Protein AF-A0A9P7T3U7-F1 (afdb_monomer_lite)

Foldseek 3Di:
DPAKWKKFKDDPDPDPPDLADADPVQKQAQLVVDPVRRDDRAAGKIFILEPVVLCCLPPVDDDQRIKMWTFGPPDDADCQWDWDDDDWRIIGTHGNHMDGPVVRVVRVVVSSVVGTDMDGSVRVCVVDVHRPDYD

Radius of gyration: 14.92 Å; chains: 1; bounding box: 40×28×41 Å

Structure (mmCIF, N/CA/C/O backbone):
data_AF-A0A9P7T3U7-F1
#
_entry.id   AF-A0A9P7T3U7-F1
#
loop_
_atom_site.group_PDB
_atom_site.id
_atom_site.type_symbol
_atom_site.label_atom_id
_atom_site.label_alt_id
_atom_site.label_comp_id
_atom_site.label_asym_id
_atom_site.label_entity_id
_atom_site.label_seq_id
_atom_site.pdbx_PDB_ins_code
_atom_site.Cartn_x
_atom_site.Cartn_y
_atom_site.Cartn_z
_atom_site.occupancy
_atom_site.B_iso_or_equiv
_atom_site.auth_seq_id
_atom_site.auth_comp_id
_atom_site.auth_asym_id
_atom_site.auth_atom_id
_atom_site.pdbx_PDB_model_num
ATOM 1 N N . MET A 1 1 ? 0.432 -13.920 -19.053 1.00 33.91 1 MET A N 1
ATOM 2 C CA . MET A 1 1 ? 0.206 -12.471 -18.870 1.00 33.91 1 MET A CA 1
ATOM 3 C C . MET A 1 1 ? 0.733 -12.085 -17.497 1.00 33.91 1 MET A C 1
ATOM 5 O O . MET A 1 1 ? 0.525 -12.888 -16.587 1.00 33.91 1 MET A O 1
ATOM 9 N N . PRO A 1 2 ? 1.440 -10.953 -17.329 1.00 44.00 2 PRO A N 1
ATOM 10 C CA . PRO A 1 2 ? 1.802 -10.489 -15.996 1.00 44.00 2 PRO A CA 1
ATOM 11 C C . PRO A 1 2 ? 0.510 -10.167 -15.243 1.00 44.00 2 PRO A C 1
ATOM 13 O O . PRO A 1 2 ? -0.389 -9.532 -15.790 1.00 44.00 2 PRO A O 1
ATOM 16 N N . ARG A 1 3 ? 0.378 -10.717 -14.035 1.00 44.25 3 ARG A N 1
ATOM 17 C CA . ARG A 1 3 ? -0.800 -10.518 -13.189 1.00 44.25 3 ARG A CA 1
ATOM 18 C C . ARG A 1 3 ? -0.768 -9.082 -12.657 1.00 44.25 3 ARG A C 1
ATOM 20 O O . ARG A 1 3 ? 0.325 -8.602 -12.350 1.00 44.25 3 ARG A O 1
ATOM 27 N N . PRO A 1 4 ? -1.911 -8.388 -12.574 1.00 53.91 4 PRO A N 1
ATOM 28 C CA . PRO A 1 4 ? -1.939 -7.073 -11.961 1.00 53.91 4 PRO A CA 1
ATOM 29 C C . PRO A 1 4 ? -1.538 -7.201 -10.489 1.00 53.91 4 PRO A C 1
ATOM 31 O O . PRO A 1 4 ? -1.956 -8.126 -9.799 1.00 53.91 4 PRO A O 1
ATOM 34 N N . ASN A 1 5 ? -0.690 -6.294 -10.020 1.00 64.06 5 ASN A N 1
ATOM 35 C CA . ASN A 1 5 ? -0.260 -6.237 -8.629 1.00 64.06 5 ASN A CA 1
ATOM 36 C C . ASN A 1 5 ? -0.669 -4.887 -8.056 1.00 64.06 5 ASN A C 1
ATOM 38 O O . ASN A 1 5 ? -0.568 -3.875 -8.751 1.00 64.06 5 ASN A O 1
ATOM 42 N N . LEU A 1 6 ? -1.068 -4.866 -6.787 1.00 65.88 6 LEU A N 1
ATOM 43 C CA . LEU A 1 6 ? -1.227 -3.623 -6.039 1.00 65.88 6 LEU A CA 1
ATOM 44 C C . LEU A 1 6 ? 0.133 -3.197 -5.505 1.00 65.88 6 LEU A C 1
ATOM 46 O O . LEU A 1 6 ? 0.890 -3.991 -4.951 1.00 65.88 6 LEU A O 1
ATOM 50 N N . ILE A 1 7 ? 0.452 -1.931 -5.705 1.00 73.12 7 ILE A N 1
ATOM 51 C CA . ILE A 1 7 ? 1.771 -1.372 -5.498 1.00 73.12 7 ILE A CA 1
ATOM 52 C C . ILE A 1 7 ? 1.663 -0.267 -4.467 1.00 73.12 7 ILE A C 1
ATOM 54 O O . ILE A 1 7 ? 1.023 0.756 -4.705 1.00 73.12 7 ILE A O 1
ATOM 58 N N . ALA A 1 8 ? 2.319 -0.475 -3.333 1.00 70.38 8 ALA A N 1
ATOM 59 C CA . ALA A 1 8 ? 2.552 0.573 -2.358 1.00 70.38 8 ALA A CA 1
ATOM 60 C C . ALA A 1 8 ? 3.942 1.166 -2.608 1.00 70.38 8 ALA A C 1
ATOM 62 O O . ALA A 1 8 ? 4.935 0.437 -2.727 1.00 70.38 8 ALA A O 1
ATOM 63 N N . VAL A 1 9 ? 4.020 2.492 -2.697 1.00 59.91 9 VAL A N 1
ATOM 64 C CA . VAL A 1 9 ? 5.297 3.200 -2.817 1.00 59.91 9 VAL A CA 1
ATOM 65 C C . VAL A 1 9 ? 5.466 4.097 -1.616 1.00 59.91 9 VAL A C 1
ATOM 67 O O . VAL A 1 9 ? 4.702 5.039 -1.420 1.00 59.91 9 VAL A O 1
ATOM 70 N N . PHE A 1 10 ? 6.506 3.823 -0.842 1.00 56.84 10 PHE A N 1
ATOM 71 C CA . PHE A 1 10 ? 6.846 4.624 0.320 1.00 56.84 10 PHE A CA 1
ATOM 72 C C . PHE A 1 10 ? 8.049 5.502 -0.009 1.00 56.84 10 PHE A C 1
ATOM 74 O O . PHE A 1 10 ? 9.016 5.063 -0.635 1.00 56.84 10 PHE A O 1
ATOM 81 N N . ARG A 1 11 ? 7.984 6.760 0.423 1.00 49.84 11 ARG A N 1
ATOM 82 C CA . ARG A 1 11 ? 9.133 7.664 0.464 1.00 49.84 11 ARG A CA 1
ATOM 83 C C . ARG A 1 11 ? 9.675 7.712 1.881 1.00 49.84 11 ARG A C 1
ATOM 85 O O . ARG A 1 11 ? 8.899 7.903 2.814 1.00 49.84 11 ARG A O 1
ATOM 92 N N . ASN A 1 12 ? 10.994 7.669 2.039 1.00 41.47 12 ASN A N 1
ATOM 93 C CA . ASN A 1 12 ? 11.625 8.024 3.303 1.00 41.47 12 ASN A CA 1
ATOM 94 C C . ASN A 1 12 ? 11.759 9.555 3.387 1.00 41.47 12 ASN A C 1
ATOM 96 O O . ASN A 1 12 ? 12.844 10.116 3.259 1.00 41.47 12 ASN A O 1
ATOM 100 N N . THR A 1 13 ? 10.638 10.276 3.501 1.00 37.41 13 THR A N 1
ATOM 101 C CA . THR A 1 13 ? 10.664 11.747 3.562 1.00 37.41 13 THR A CA 1
ATOM 102 C C . THR A 1 13 ? 9.986 12.280 4.813 1.00 37.41 13 THR A C 1
ATOM 104 O O . THR A 1 13 ? 8.824 11.985 5.054 1.00 37.41 13 THR A O 1
ATOM 107 N N . TYR A 1 14 ? 10.682 13.173 5.525 1.00 35.53 14 TYR A N 1
ATOM 108 C CA . TYR A 1 14 ? 10.235 13.987 6.670 1.00 35.53 14 TYR A CA 1
ATOM 109 C C . TYR A 1 14 ? 9.029 14.929 6.398 1.00 35.53 14 TYR A C 1
ATOM 111 O O . TYR A 1 14 ? 8.817 15.892 7.132 1.00 35.53 14 TYR A O 1
ATOM 119 N N . ARG A 1 15 ? 8.236 14.719 5.337 1.00 36.03 15 ARG A N 1
ATOM 120 C CA . ARG A 1 15 ? 7.014 15.494 5.068 1.00 36.03 15 ARG A CA 1
ATOM 121 C C . ARG A 1 15 ? 5.811 14.775 5.671 1.00 36.03 15 ARG A C 1
ATOM 123 O O . ARG A 1 15 ? 5.470 13.684 5.237 1.00 36.03 15 ARG A O 1
ATOM 130 N N . GLN A 1 16 ? 5.150 15.427 6.624 1.00 41.09 16 GLN A N 1
ATOM 131 C CA . GLN A 1 16 ? 3.890 14.977 7.217 1.00 41.09 16 GLN A CA 1
ATOM 132 C C . GLN A 1 16 ? 2.718 15.222 6.248 1.00 41.09 16 GLN A C 1
ATOM 134 O O . GLN A 1 16 ? 1.904 16.119 6.439 1.00 41.09 16 GLN A O 1
ATOM 139 N N . THR A 1 17 ? 2.656 14.466 5.154 1.00 49.28 17 THR A N 1
ATOM 140 C CA . THR A 1 17 ? 1.381 14.201 4.473 1.00 49.28 17 THR A CA 1
ATOM 141 C C . THR A 1 17 ? 0.769 12.996 5.168 1.00 49.28 17 THR A C 1
ATOM 143 O O . THR A 1 17 ? 1.372 11.927 5.162 1.00 49.28 17 THR A O 1
ATOM 146 N N . TYR A 1 18 ? -0.358 13.191 5.850 1.00 56.38 18 TYR A N 1
ATOM 147 C CA . TYR A 1 18 ? -0.971 12.134 6.646 1.00 56.38 18 TYR A CA 1
ATOM 148 C C . TYR A 1 18 ? -1.878 11.270 5.773 1.00 56.38 18 TYR A C 1
ATOM 150 O O . TYR A 1 18 ? -2.913 11.736 5.301 1.00 56.38 18 TYR A O 1
ATOM 158 N N . ASP A 1 19 ? -1.511 10.004 5.614 1.00 70.75 19 ASP A N 1
ATOM 159 C CA . ASP A 1 19 ? -2.357 8.988 4.978 1.00 70.75 19 ASP A CA 1
ATOM 160 C C . ASP A 1 19 ? -3.473 8.489 5.925 1.00 70.75 19 ASP A C 1
ATOM 162 O O . ASP A 1 19 ? -4.407 7.802 5.512 1.00 70.75 19 ASP A O 1
ATOM 166 N N . ILE A 1 20 ? -3.402 8.851 7.213 1.00 77.06 20 ILE A N 1
ATOM 167 C CA . ILE A 1 20 ? -4.328 8.450 8.279 1.00 77.06 20 ILE A CA 1
ATOM 168 C C . ILE A 1 20 ? -4.523 9.619 9.254 1.00 77.06 20 ILE A C 1
ATOM 170 O O . ILE A 1 20 ? -3.560 10.278 9.644 1.00 77.06 20 ILE A O 1
ATOM 174 N N . VAL A 1 21 ? -5.761 9.837 9.707 1.00 79.44 21 VAL A N 1
ATOM 175 C CA . VAL A 1 21 ? -6.082 10.781 10.791 1.00 79.44 21 VAL A CA 1
ATOM 176 C C . VAL A 1 21 ? -6.554 9.998 12.012 1.00 79.44 21 VAL A C 1
ATOM 178 O O . VAL A 1 21 ? -7.652 9.442 12.003 1.00 79.44 21 VAL A O 1
ATOM 181 N N . ALA A 1 22 ? -5.730 9.968 13.060 1.00 80.88 22 ALA A N 1
ATOM 182 C CA . ALA A 1 22 ? -6.121 9.419 14.353 1.00 80.88 22 ALA A CA 1
ATOM 183 C C . ALA A 1 22 ? -6.983 10.425 15.136 1.00 80.88 22 ALA A C 1
ATOM 185 O O . ALA A 1 22 ? -6.794 11.641 15.042 1.00 80.88 22 ALA A O 1
ATOM 186 N N . LYS A 1 23 ? -7.922 9.919 15.937 1.00 83.31 23 LYS A N 1
ATOM 187 C CA . LYS A 1 23 ? -8.679 10.725 16.901 1.00 83.31 23 LYS A CA 1
ATOM 188 C C . LYS A 1 23 ? -7.774 11.204 18.041 1.00 83.31 23 LYS A C 1
ATOM 190 O O . LYS A 1 23 ? -6.657 10.725 18.215 1.00 83.31 23 LYS A O 1
ATOM 195 N N . GLN A 1 24 ? -8.274 12.133 18.861 1.00 78.06 24 GLN A N 1
ATOM 196 C CA . GLN A 1 24 ? -7.537 12.690 20.010 1.00 78.06 24 GLN A CA 1
ATOM 197 C C . GLN A 1 24 ? -7.036 11.624 21.004 1.00 78.06 24 GLN A C 1
ATOM 199 O O . GLN A 1 24 ? -6.072 11.863 21.720 1.00 78.06 24 GLN A O 1
ATOM 204 N N . ASN A 1 25 ? -7.663 10.446 21.031 1.00 82.19 25 ASN A N 1
ATOM 205 C CA . ASN A 1 25 ? -7.257 9.295 21.841 1.00 82.19 25 ASN A CA 1
ATOM 206 C C . ASN A 1 25 ? -6.207 8.385 21.163 1.00 82.19 25 ASN A C 1
ATOM 208 O O . ASN A 1 25 ? -5.907 7.319 21.692 1.00 82.19 25 ASN A O 1
ATOM 212 N N . GLY A 1 26 ? -5.675 8.764 19.996 1.00 83.56 26 GLY A N 1
ATOM 213 C CA . GLY A 1 26 ? -4.680 7.991 19.245 1.00 83.56 26 GLY A CA 1
ATOM 214 C C . GLY A 1 26 ? -5.244 6.807 18.450 1.00 83.56 26 GLY A C 1
ATOM 215 O O . GLY A 1 26 ? -4.469 6.028 17.889 1.00 83.56 26 GLY A O 1
ATOM 216 N N . LEU A 1 27 ? -6.572 6.657 18.388 1.00 88.94 27 LEU A N 1
ATOM 217 C CA . LEU A 1 27 ? -7.226 5.564 17.668 1.00 88.94 27 LEU A CA 1
ATOM 218 C C . LEU A 1 27 ? -7.554 5.945 16.225 1.00 88.94 27 LEU A C 1
ATOM 220 O O . LEU A 1 27 ? -7.930 7.080 15.927 1.00 88.94 27 LEU A O 1
ATOM 224 N N . VAL A 1 28 ? -7.447 4.958 15.345 1.00 90.38 28 VAL A N 1
ATOM 225 C CA . VAL A 1 28 ? -7.869 4.997 13.949 1.00 90.38 28 VAL A CA 1
ATOM 226 C C . VAL A 1 28 ? -9.150 4.180 13.825 1.00 90.38 28 VAL A C 1
ATOM 228 O O . VAL A 1 28 ? -9.248 3.073 14.356 1.00 90.38 28 VAL A O 1
ATOM 231 N N . GLU A 1 29 ? -10.145 4.742 13.148 1.00 91.38 29 GLU A N 1
ATOM 232 C CA . GLU A 1 29 ? -11.449 4.107 12.962 1.00 91.38 29 GLU A CA 1
ATOM 233 C C . GLU A 1 29 ? -11.507 3.312 11.658 1.00 91.38 29 GLU A C 1
ATOM 235 O O . GLU A 1 29 ? -10.921 3.701 10.644 1.00 91.38 29 GLU A O 1
ATOM 240 N N . ALA A 1 30 ? -12.301 2.243 11.653 1.00 92.81 30 ALA A N 1
ATOM 241 C CA . ALA A 1 30 ? -12.617 1.463 10.461 1.00 92.81 30 ALA A CA 1
ATOM 242 C C . ALA A 1 30 ? -13.666 2.173 9.585 1.00 92.81 30 ALA A C 1
ATOM 244 O O . ALA A 1 30 ? -14.758 1.662 9.344 1.00 92.81 30 ALA A O 1
ATOM 245 N N . LYS A 1 31 ? -13.349 3.390 9.119 1.00 90.94 31 LYS A N 1
ATOM 246 C CA . LYS A 1 31 ? -14.281 4.258 8.373 1.00 90.94 31 LYS A CA 1
ATOM 247 C C . LYS A 1 31 ? -14.842 3.596 7.114 1.00 90.94 31 LYS A C 1
ATOM 249 O O . LYS A 1 31 ? -15.924 3.950 6.667 1.00 90.94 31 LYS A O 1
ATOM 254 N N . ALA A 1 32 ? -14.092 2.667 6.527 1.00 90.38 32 ALA A N 1
ATOM 255 C CA . ALA A 1 32 ? -14.467 1.947 5.316 1.00 90.38 32 ALA A CA 1
ATOM 256 C C . ALA A 1 32 ? -15.700 1.046 5.478 1.00 90.38 32 ALA A C 1
ATOM 258 O O . ALA A 1 32 ? -16.312 0.678 4.478 1.00 90.38 32 ALA A O 1
ATOM 259 N N . LEU A 1 33 ? -16.044 0.667 6.714 1.00 90.75 33 LEU A N 1
ATOM 260 C CA . LEU A 1 33 ? -17.144 -0.259 6.981 1.00 90.75 33 LEU A CA 1
ATOM 261 C C . LEU A 1 33 ? -18.527 0.380 6.835 1.00 90.75 33 LEU A C 1
ATOM 263 O O . LEU A 1 33 ? -19.512 -0.341 6.696 1.00 90.75 33 LEU A O 1
ATOM 267 N N . ASP A 1 34 ? -18.606 1.711 6.854 1.00 91.44 34 ASP A N 1
ATOM 268 C CA . ASP A 1 34 ? -19.846 2.447 6.644 1.00 91.44 34 ASP A CA 1
ATOM 269 C C . ASP A 1 34 ? -19.686 3.449 5.487 1.00 91.44 34 ASP A C 1
ATOM 271 O O . ASP A 1 34 ? -19.172 4.558 5.670 1.00 91.44 34 ASP A O 1
ATOM 275 N N . PRO A 1 35 ? -20.159 3.093 4.278 1.00 85.56 35 PRO A N 1
ATOM 276 C CA . PRO A 1 35 ? -20.081 3.965 3.112 1.00 85.56 35 PRO A CA 1
ATOM 277 C C . PRO A 1 35 ? -20.795 5.311 3.285 1.00 85.56 35 PRO A C 1
ATOM 279 O O . PRO A 1 35 ? -20.454 6.262 2.585 1.00 85.56 35 PRO A O 1
ATOM 282 N N . GLN A 1 36 ? -21.784 5.417 4.183 1.00 89.25 36 GLN A N 1
ATOM 283 C CA . GLN A 1 36 ? -22.522 6.667 4.398 1.00 89.25 36 GLN A CA 1
ATOM 284 C C . GLN A 1 36 ? -21.719 7.689 5.206 1.00 89.25 36 GLN A C 1
ATOM 286 O O . GLN A 1 36 ? -21.970 8.890 5.097 1.00 89.25 36 GLN A O 1
ATOM 291 N N . THR A 1 37 ? -20.758 7.224 6.004 1.00 85.62 37 THR A N 1
ATOM 292 C CA . THR A 1 37 ? -19.947 8.065 6.896 1.00 85.62 37 THR A CA 1
ATOM 293 C C . THR A 1 37 ? -18.467 8.088 6.515 1.00 85.62 37 THR A C 1
ATOM 295 O O . THR A 1 37 ? -17.665 8.753 7.176 1.00 85.62 37 THR A O 1
ATOM 298 N N . TYR A 1 38 ? -18.094 7.412 5.426 1.00 87.00 38 TYR A N 1
ATOM 299 C CA . TYR A 1 38 ? -16.715 7.316 4.971 1.00 87.00 38 TYR A CA 1
ATOM 300 C C . TYR A 1 38 ? -16.122 8.681 4.581 1.00 87.00 38 TYR A C 1
ATOM 302 O O . TYR A 1 38 ? -16.600 9.366 3.674 1.00 87.00 38 TYR A O 1
ATOM 310 N N . VAL A 1 39 ? -15.016 9.046 5.241 1.00 84.00 39 VAL A N 1
ATOM 311 C CA . VAL A 1 39 ? -14.218 10.244 4.940 1.00 84.00 39 VAL A CA 1
ATOM 312 C C . VAL A 1 39 ? -12.725 9.894 4.930 1.00 84.00 39 VAL A C 1
ATOM 314 O O . VAL A 1 39 ? -12.124 9.636 5.981 1.00 84.00 39 VAL A O 1
ATOM 317 N N . ALA A 1 40 ? -12.129 9.914 3.735 1.00 82.25 40 ALA A N 1
ATOM 318 C CA . ALA A 1 40 ? -10.690 9.763 3.502 1.00 82.25 40 ALA A CA 1
ATOM 319 C C . ALA A 1 40 ? -9.882 10.971 4.046 1.00 82.25 40 ALA A C 1
ATOM 321 O O . ALA A 1 40 ? -10.428 12.074 4.140 1.00 82.25 40 ALA A O 1
ATOM 322 N N . PRO A 1 41 ? -8.582 10.812 4.371 1.00 85.38 41 PRO A N 1
ATOM 323 C CA . PRO A 1 41 ? -7.769 9.602 4.234 1.00 85.38 41 PRO A CA 1
ATOM 324 C C . PRO A 1 41 ? -7.886 8.678 5.460 1.00 85.38 41 PRO A C 1
ATOM 326 O O . PRO A 1 41 ? -8.279 9.110 6.554 1.00 85.38 41 PRO A O 1
ATOM 329 N N . ASN A 1 42 ? -7.592 7.388 5.275 1.00 87.94 42 ASN A N 1
ATOM 330 C CA . ASN A 1 42 ? -7.721 6.390 6.342 1.00 87.94 42 ASN A CA 1
ATOM 331 C C . ASN A 1 42 ? -6.827 5.143 6.168 1.00 87.94 42 ASN A C 1
ATOM 333 O O . ASN A 1 42 ? -7.122 4.098 6.742 1.00 87.94 42 ASN A O 1
ATOM 337 N N . GLY A 1 43 ? -5.754 5.213 5.378 1.00 87.50 43 GLY A N 1
ATOM 338 C CA . GLY A 1 43 ? -4.891 4.053 5.164 1.00 87.50 43 GLY A CA 1
ATOM 339 C C . GLY A 1 43 ? -3.768 4.268 4.161 1.00 87.50 43 GLY A C 1
ATOM 340 O O . GLY A 1 43 ? -3.683 5.304 3.508 1.00 87.50 43 GLY A O 1
ATOM 341 N N . ALA A 1 44 ? -2.907 3.260 4.033 1.00 89.44 44 ALA A N 1
ATOM 342 C CA . ALA A 1 44 ? -1.729 3.320 3.177 1.00 89.44 44 ALA A CA 1
ATOM 343 C C . ALA A 1 44 ? -2.112 3.287 1.690 1.00 89.44 44 ALA A C 1
ATOM 345 O O . ALA A 1 44 ? -2.823 2.381 1.254 1.00 89.44 44 ALA A O 1
ATOM 346 N N . SER A 1 45 ? -1.610 4.251 0.913 1.00 90.50 45 SER A N 1
ATOM 347 C CA . SER A 1 45 ? -1.871 4.356 -0.527 1.00 90.50 45 SER A CA 1
ATOM 348 C C . SER A 1 45 ? -1.313 3.154 -1.294 1.00 90.50 45 SER A C 1
ATOM 350 O O . SER A 1 45 ? -0.139 2.797 -1.166 1.00 90.50 45 SER A O 1
ATOM 352 N N . MET A 1 46 ? -2.158 2.554 -2.129 1.00 92.62 46 MET A N 1
ATOM 353 C CA . MET A 1 46 ? -1.820 1.473 -3.047 1.00 92.62 46 MET A CA 1
ATOM 354 C C . MET A 1 46 ? -2.397 1.764 -4.432 1.00 92.62 46 MET A C 1
ATOM 356 O O . MET A 1 46 ? -3.445 2.394 -4.567 1.00 92.62 46 MET A O 1
ATOM 360 N N . ARG A 1 47 ? -1.719 1.311 -5.485 1.00 93.88 47 ARG A N 1
ATOM 361 C CA . ARG A 1 47 ? -2.170 1.489 -6.874 1.00 93.88 47 ARG A CA 1
ATOM 362 C C . ARG A 1 47 ? -1.857 0.255 -7.706 1.00 93.88 47 ARG A C 1
ATOM 364 O O . ARG A 1 47 ? -0.811 -0.345 -7.478 1.00 93.88 47 ARG A O 1
ATOM 371 N N . PRO A 1 48 ? -2.688 -0.135 -8.679 1.00 94.12 48 PRO A N 1
ATOM 372 C CA . PRO A 1 48 ? -2.284 -1.135 -9.652 1.00 94.12 48 PRO A CA 1
ATOM 373 C C . PRO A 1 48 ? -1.108 -0.624 -10.499 1.00 94.12 48 PRO A C 1
ATOM 375 O O . PRO A 1 48 ? -0.710 0.540 -10.403 1.00 94.12 48 PRO A O 1
ATOM 378 N N . ASN A 1 49 ? -0.561 -1.466 -11.378 1.00 94.06 49 ASN A N 1
ATOM 379 C CA . ASN A 1 49 ? 0.411 -1.042 -12.394 1.00 94.06 49 ASN A CA 1
ATOM 380 C C . ASN A 1 49 ? -0.261 -0.183 -13.495 1.00 94.06 49 ASN A C 1
ATOM 382 O O . ASN A 1 49 ? -0.371 -0.588 -14.654 1.00 94.06 49 ASN A O 1
ATOM 386 N N . SER A 1 50 ? -0.744 0.997 -13.103 1.00 93.81 50 SER A N 1
ATOM 387 C CA . SER A 1 50 ? -1.402 1.987 -13.950 1.00 93.81 50 SER A CA 1
ATOM 388 C C . SER A 1 50 ? -0.395 2.929 -14.614 1.00 93.81 50 SER A C 1
ATOM 390 O O . SER A 1 50 ? 0.759 3.049 -14.192 1.00 93.81 50 SER A O 1
ATOM 392 N N . VAL A 1 51 ? -0.849 3.690 -15.615 1.00 94.06 51 VAL A N 1
ATOM 393 C CA . VAL A 1 51 ? -0.058 4.784 -16.215 1.00 94.06 51 VAL A CA 1
ATOM 394 C C . VAL A 1 51 ? 0.395 5.793 -15.153 1.00 94.06 51 VAL A C 1
ATOM 396 O O . VAL A 1 51 ? 1.529 6.284 -15.179 1.00 94.06 51 VAL A O 1
ATOM 399 N N . TYR A 1 52 ? -0.471 6.094 -14.183 1.00 92.75 52 TYR A N 1
ATOM 400 C CA . TYR A 1 52 ? -0.131 7.016 -13.108 1.00 92.75 52 TYR A CA 1
ATOM 401 C C . TYR A 1 52 ? 0.920 6.418 -12.168 1.00 92.75 52 TYR A C 1
ATOM 403 O O . TYR A 1 52 ? 1.909 7.093 -11.873 1.00 92.75 52 TYR A O 1
ATOM 411 N N . GLN A 1 53 ? 0.779 5.149 -11.781 1.00 93.19 53 GLN A N 1
ATOM 412 C CA . GLN A 1 53 ? 1.745 4.434 -10.947 1.00 93.19 53 GLN A CA 1
ATOM 413 C C . GLN A 1 53 ? 3.123 4.324 -11.613 1.00 93.19 53 GLN A C 1
ATOM 415 O O .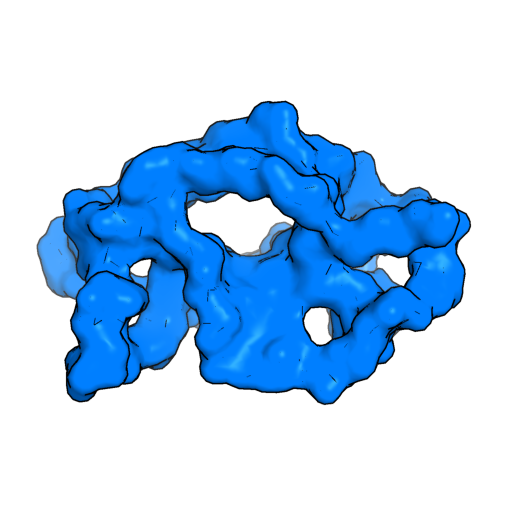 GLN A 1 53 ? 4.140 4.599 -10.974 1.00 93.19 53 GLN A O 1
ATOM 420 N N . GLN A 1 54 ? 3.160 4.027 -12.913 1.00 94.50 54 GLN A N 1
ATOM 421 C CA . GLN A 1 54 ? 4.383 4.079 -13.715 1.00 94.50 54 GLN A CA 1
ATOM 422 C C . GLN A 1 54 ? 5.044 5.458 -13.611 1.00 94.50 54 GLN A C 1
ATOM 424 O O . GLN A 1 54 ? 6.217 5.554 -13.256 1.00 94.50 54 GLN A O 1
ATOM 429 N N . SER A 1 55 ? 4.274 6.540 -13.793 1.00 93.62 55 SER A N 1
ATOM 430 C CA . SER A 1 55 ? 4.798 7.908 -13.675 1.00 93.62 55 SER A CA 1
ATOM 431 C C . SER A 1 55 ? 5.318 8.248 -12.268 1.00 93.62 55 SER A C 1
ATOM 433 O O . SER A 1 55 ? 6.304 8.985 -12.133 1.00 93.62 55 SER A O 1
ATOM 435 N N . LEU A 1 56 ? 4.680 7.702 -11.221 1.00 92.06 56 LEU A N 1
ATOM 436 C CA . LEU A 1 56 ? 5.100 7.851 -9.827 1.00 92.06 56 LEU A CA 1
ATOM 437 C C . LEU A 1 56 ? 6.494 7.272 -9.610 1.00 92.06 56 LEU A C 1
ATOM 439 O O . LEU A 1 56 ? 7.385 7.987 -9.143 1.00 92.06 56 LEU A O 1
ATOM 443 N N . VAL A 1 57 ? 6.688 6.013 -10.004 1.00 92.19 57 VAL A N 1
ATOM 444 C CA . VAL A 1 57 ? 7.960 5.306 -9.833 1.00 92.19 57 VAL A CA 1
ATOM 445 C C . VAL A 1 57 ? 9.040 5.876 -10.753 1.00 92.19 57 VAL A C 1
ATOM 447 O O . VAL A 1 57 ? 10.167 6.085 -10.301 1.00 92.19 57 VAL A O 1
ATOM 450 N N . SER A 1 58 ? 8.715 6.180 -12.013 1.00 92.12 58 SER A N 1
ATOM 451 C CA . SER A 1 58 ? 9.709 6.571 -13.015 1.00 92.12 58 SER A CA 1
ATOM 452 C C . SER A 1 58 ? 10.293 7.965 -12.800 1.00 92.12 58 SER A C 1
ATOM 454 O O . SER A 1 58 ? 11.499 8.140 -12.950 1.00 92.12 58 SER A O 1
ATOM 456 N N . TRP A 1 59 ? 9.466 8.975 -12.490 1.00 90.25 59 TRP A N 1
ATOM 457 C CA . TRP A 1 59 ? 9.947 10.366 -12.495 1.00 90.25 59 TRP A CA 1
ATOM 458 C C . TRP A 1 59 ? 9.276 11.317 -11.494 1.00 90.25 59 TRP A C 1
ATOM 460 O O . TRP A 1 59 ? 9.908 12.301 -11.101 1.00 90.25 59 TRP A O 1
ATOM 470 N N . ARG A 1 60 ? 8.032 11.082 -11.045 1.00 90.50 60 ARG A N 1
ATOM 471 C CA . ARG A 1 60 ? 7.378 12.008 -10.093 1.00 90.50 60 ARG A CA 1
ATOM 472 C C . ARG A 1 60 ? 7.981 11.905 -8.696 1.00 90.50 60 ARG A C 1
ATOM 474 O O . ARG A 1 60 ? 8.234 12.935 -8.063 1.00 90.50 60 ARG A O 1
ATOM 481 N N . PHE A 1 61 ? 8.244 10.693 -8.207 1.00 86.44 61 PHE A N 1
ATOM 482 C CA . PHE A 1 61 ? 9.003 10.527 -6.975 1.00 86.44 61 PHE A CA 1
ATOM 483 C C . PHE A 1 61 ? 10.480 10.792 -7.248 1.00 86.44 61 PHE A C 1
ATOM 485 O O . PHE A 1 61 ? 11.190 9.974 -7.814 1.00 86.44 61 PHE A O 1
ATOM 492 N N . ARG A 1 62 ? 10.941 11.966 -6.820 1.00 81.19 62 ARG A N 1
ATOM 493 C CA . ARG A 1 62 ? 12.360 12.351 -6.730 1.00 81.19 62 ARG A CA 1
ATOM 494 C C . ARG A 1 62 ? 13.076 11.570 -5.613 1.00 81.19 62 ARG A C 1
ATOM 496 O O . ARG A 1 62 ? 12.408 11.189 -4.654 1.00 81.19 62 ARG A O 1
ATOM 503 N N . GLY A 1 63 ? 14.397 11.425 -5.699 1.00 79.19 63 GLY A N 1
ATOM 504 C CA . GLY A 1 63 ? 15.220 10.677 -4.730 1.00 79.19 63 GLY A CA 1
ATOM 505 C C . GLY A 1 63 ? 15.569 9.271 -5.225 1.00 79.19 63 GLY A C 1
ATOM 506 O O . GLY A 1 63 ? 14.877 8.733 -6.089 1.00 79.19 63 GLY A O 1
ATOM 507 N N . SER A 1 64 ? 16.670 8.693 -4.749 1.00 76.00 64 SER A N 1
ATOM 508 C CA . SER A 1 64 ? 17.105 7.323 -5.084 1.00 76.00 64 SER A CA 1
ATOM 509 C C . SER A 1 64 ? 16.552 6.263 -4.123 1.00 76.00 64 SER A C 1
ATOM 511 O O . SER A 1 64 ? 16.712 5.073 -4.360 1.00 76.00 64 SER A O 1
ATOM 513 N N . ASP A 1 65 ? 15.865 6.686 -3.067 1.00 81.44 65 ASP A N 1
ATOM 514 C CA . ASP A 1 65 ? 15.354 5.892 -1.948 1.00 81.44 65 ASP A CA 1
ATOM 515 C C . ASP A 1 65 ? 13.926 5.357 -2.165 1.00 81.44 65 ASP A C 1
ATOM 517 O O . ASP A 1 65 ? 13.219 5.040 -1.211 1.00 81.44 65 ASP A O 1
ATOM 521 N N . VAL A 1 66 ? 13.479 5.255 -3.420 1.00 86.56 66 VAL A N 1
ATOM 522 C CA . VAL A 1 66 ? 12.148 4.721 -3.736 1.00 86.56 66 VAL A CA 1
ATOM 523 C C . VAL A 1 66 ? 12.158 3.202 -3.622 1.00 86.56 66 VAL A C 1
ATOM 525 O O . VAL A 1 66 ? 12.801 2.510 -4.417 1.00 86.56 66 VAL A O 1
ATOM 528 N N . ILE A 1 67 ? 11.390 2.704 -2.654 1.00 90.75 67 ILE A N 1
ATOM 529 C CA . ILE A 1 67 ? 11.106 1.284 -2.470 1.00 90.75 67 ILE A CA 1
ATOM 530 C C . ILE A 1 67 ? 9.673 1.010 -2.907 1.00 90.75 67 ILE A C 1
ATOM 532 O O . ILE A 1 67 ? 8.734 1.706 -2.510 1.00 90.75 67 ILE A O 1
ATOM 536 N N . VAL A 1 68 ? 9.524 -0.017 -3.736 1.00 91.94 68 VAL A N 1
ATOM 537 C CA . VAL A 1 68 ? 8.245 -0.432 -4.298 1.00 91.94 68 VAL A CA 1
ATOM 538 C C . VAL A 1 68 ? 7.888 -1.801 -3.734 1.00 91.94 68 VAL A C 1
ATOM 540 O O . VAL A 1 68 ? 8.614 -2.768 -3.962 1.00 91.94 68 VAL A O 1
ATOM 543 N N . TYR A 1 69 ? 6.777 -1.879 -3.006 1.00 94.31 69 TYR A N 1
ATOM 544 C CA . TYR A 1 69 ? 6.209 -3.137 -2.526 1.00 94.31 69 TYR A CA 1
ATOM 545 C C . TYR A 1 69 ? 5.108 -3.561 -3.491 1.00 94.31 69 TYR A C 1
ATOM 547 O O . TYR A 1 69 ? 4.116 -2.850 -3.644 1.00 94.31 69 TYR A O 1
ATOM 555 N N . SER A 1 70 ? 5.291 -4.698 -4.157 1.00 94.50 70 SER A N 1
ATOM 556 C CA . SER A 1 70 ? 4.337 -5.245 -5.119 1.00 94.50 70 SER A CA 1
ATOM 557 C C . SER A 1 70 ? 3.627 -6.450 -4.516 1.00 94.50 70 SER A C 1
ATOM 559 O O . SER A 1 70 ? 4.250 -7.480 -4.274 1.00 94.50 70 SER A O 1
ATOM 561 N N . VAL A 1 71 ? 2.329 -6.314 -4.261 1.00 95.06 71 VAL A N 1
ATOM 562 C CA . VAL A 1 71 ? 1.476 -7.370 -3.710 1.00 95.06 71 VAL A CA 1
ATOM 563 C C . VAL A 1 71 ? 0.749 -8.078 -4.859 1.00 95.06 71 VAL A C 1
ATOM 565 O O . VAL A 1 71 ? 0.026 -7.407 -5.606 1.00 95.06 71 VAL A O 1
ATOM 568 N N . PRO A 1 72 ? 0.898 -9.407 -5.016 1.00 92.56 72 PRO A N 1
ATOM 569 C CA . PRO A 1 72 ? 0.195 -10.166 -6.045 1.00 92.56 72 PRO A CA 1
ATOM 570 C C . PRO A 1 72 ? -1.331 -10.061 -5.937 1.00 92.56 72 PRO A C 1
ATOM 572 O O . PRO A 1 72 ? -1.887 -10.156 -4.839 1.00 92.56 72 PRO A O 1
ATOM 575 N N . GLN A 1 73 ? -2.037 -9.939 -7.067 1.00 88.75 73 GLN A N 1
ATOM 576 C CA . GLN A 1 73 ? -3.496 -10.099 -7.075 1.00 88.75 73 GLN A CA 1
ATOM 577 C C . GLN A 1 73 ? -3.903 -11.468 -6.513 1.00 88.75 73 GLN A C 1
ATOM 579 O O . GLN A 1 73 ? -3.289 -12.495 -6.811 1.00 88.75 73 GLN A O 1
ATOM 584 N N . GLY A 1 74 ? -4.985 -11.471 -5.732 1.00 92.19 74 GLY A N 1
ATOM 585 C CA . GLY A 1 74 ? -5.508 -12.667 -5.071 1.00 92.19 74 GLY A CA 1
ATOM 586 C C . GLY A 1 74 ? -4.845 -12.967 -3.727 1.00 92.19 74 GLY A C 1
ATOM 587 O O . GLY A 1 74 ? -5.195 -13.962 -3.103 1.00 92.19 74 GLY A O 1
ATOM 588 N N . THR A 1 75 ? -3.919 -12.119 -3.269 1.00 95.69 75 THR A N 1
ATOM 589 C CA . THR A 1 75 ? -3.386 -12.185 -1.903 1.00 95.69 75 THR A CA 1
ATOM 590 C C . THR A 1 75 ? -4.513 -11.955 -0.898 1.00 95.69 75 THR A C 1
ATOM 592 O O . THR A 1 75 ? -5.201 -10.934 -0.961 1.00 95.69 75 THR A O 1
ATOM 595 N N . SER A 1 76 ? -4.687 -12.889 0.037 1.00 95.81 76 SER A N 1
ATOM 596 C CA . SER A 1 76 ? -5.638 -12.745 1.139 1.00 95.81 76 SER A CA 1
ATOM 597 C C . SER A 1 76 ? -5.194 -11.640 2.093 1.00 95.81 76 SER A C 1
ATOM 599 O O . SER A 1 76 ? -4.030 -11.590 2.494 1.00 95.81 76 SER A O 1
ATOM 601 N N . LEU A 1 77 ? -6.127 -10.771 2.474 1.00 95.12 77 LEU A N 1
ATOM 602 C CA . LEU A 1 77 ? -5.903 -9.790 3.531 1.00 95.12 77 LEU A CA 1
ATOM 603 C C . LEU A 1 77 ? -6.162 -10.427 4.903 1.00 95.12 77 LEU A C 1
ATOM 605 O O . LEU A 1 77 ? -7.021 -11.304 5.001 1.00 95.12 77 LEU A O 1
ATOM 609 N N . PRO A 1 78 ? -5.448 -9.995 5.954 1.00 95.69 78 PRO A N 1
ATOM 610 C CA . PRO A 1 78 ? -5.856 -10.241 7.333 1.00 95.69 78 PRO A CA 1
ATOM 611 C C . PRO A 1 78 ? -7.261 -9.683 7.607 1.00 95.69 78 PRO A C 1
ATOM 613 O O . PRO A 1 78 ? -7.614 -8.642 7.058 1.00 95.69 78 PRO A O 1
ATOM 616 N N . ASP A 1 79 ? -8.026 -10.329 8.493 1.00 96.56 79 ASP A N 1
ATOM 617 C CA . ASP A 1 79 ? -9.418 -9.948 8.810 1.00 96.56 79 ASP A CA 1
ATOM 618 C C . ASP A 1 79 ? -9.555 -8.528 9.395 1.00 96.56 79 ASP A C 1
ATOM 620 O O . ASP A 1 79 ? -10.622 -7.922 9.338 1.00 96.56 79 ASP A O 1
ATOM 624 N N . ASP A 1 80 ? -8.470 -7.988 9.950 1.00 96.00 80 ASP A N 1
ATOM 625 C CA . ASP A 1 80 ? -8.392 -6.660 10.562 1.00 96.00 80 ASP A CA 1
ATOM 626 C C . ASP A 1 80 ? -7.905 -5.559 9.598 1.00 96.00 80 ASP A C 1
ATOM 628 O O . ASP A 1 80 ? -7.778 -4.394 9.992 1.00 96.00 80 ASP A O 1
ATOM 632 N N . LEU A 1 81 ? -7.688 -5.898 8.323 1.00 96.31 81 LEU A N 1
ATOM 633 C CA . LEU A 1 81 ? -7.360 -4.966 7.249 1.00 96.31 81 LEU A CA 1
ATOM 634 C C . LEU A 1 81 ? -8.371 -5.064 6.106 1.00 96.31 81 LEU A C 1
ATOM 636 O O . LEU A 1 81 ? -8.851 -6.132 5.739 1.00 96.31 81 LEU A O 1
ATOM 640 N N . VAL A 1 82 ? -8.648 -3.927 5.479 1.00 95.75 82 VAL A N 1
ATOM 641 C CA . VAL A 1 82 ? -9.521 -3.840 4.309 1.00 95.75 82 VAL A CA 1
ATOM 642 C C . VAL A 1 82 ? -8.853 -3.017 3.219 1.00 95.75 82 VAL A C 1
ATOM 644 O O . VAL A 1 82 ? -8.277 -1.960 3.476 1.00 95.75 82 VAL A O 1
ATOM 647 N N . LEU A 1 83 ? -8.926 -3.501 1.982 1.00 94.56 83 LEU A N 1
ATOM 648 C CA . LEU A 1 83 ? -8.505 -2.745 0.812 1.00 94.56 83 LEU A CA 1
ATOM 649 C C . LEU A 1 83 ? -9.711 -2.005 0.240 1.00 94.56 83 LEU A C 1
ATOM 651 O O . LEU A 1 83 ? -10.653 -2.619 -0.258 1.00 94.56 83 LEU A O 1
ATOM 655 N N . VAL A 1 84 ? -9.661 -0.681 0.287 1.00 92.88 84 VAL A N 1
ATOM 656 C CA . VAL A 1 84 ? -10.729 0.185 -0.209 1.00 92.88 84 VAL A CA 1
ATOM 657 C C . VAL A 1 84 ? -10.336 0.734 -1.564 1.00 92.88 84 VAL A C 1
ATOM 659 O O . VAL A 1 84 ? -9.250 1.286 -1.721 1.00 92.88 84 VAL A O 1
ATOM 662 N N . HIS A 1 85 ? -11.226 0.609 -2.543 1.00 91.56 85 HIS A N 1
ATOM 663 C CA . HIS A 1 85 ? -11.106 1.331 -3.804 1.00 91.56 85 HIS A CA 1
ATOM 664 C C . HIS A 1 85 ? -11.681 2.735 -3.621 1.00 91.56 85 HIS A C 1
ATOM 666 O O . HIS A 1 85 ? -12.889 2.891 -3.479 1.00 91.56 85 HIS A O 1
ATOM 672 N N . GLU A 1 86 ? -10.825 3.756 -3.567 1.00 86.50 86 GLU A N 1
ATOM 673 C CA . GLU A 1 86 ? -11.277 5.118 -3.270 1.00 86.50 86 GLU A CA 1
ATOM 674 C C . GLU A 1 86 ? -11.739 5.851 -4.531 1.00 86.50 86 GLU A C 1
ATOM 676 O O . GLU A 1 86 ? -12.838 6.402 -4.575 1.00 86.50 86 GLU A O 1
ATOM 681 N N . ARG A 1 87 ? -10.884 5.900 -5.561 1.00 85.69 87 ARG A N 1
ATOM 682 C CA . ARG A 1 87 ? -11.170 6.581 -6.834 1.00 85.69 87 ARG A CA 1
ATOM 683 C C . ARG A 1 87 ? -10.132 6.214 -7.884 1.00 85.69 87 ARG A C 1
ATOM 685 O O . ARG A 1 87 ? -8.951 6.149 -7.550 1.00 85.69 87 ARG A O 1
ATOM 692 N N . THR A 1 88 ? -10.520 6.147 -9.163 1.00 89.12 88 THR A N 1
ATOM 693 C CA . THR A 1 88 ? -9.578 5.931 -10.289 1.00 89.12 88 THR A CA 1
ATOM 694 C C . THR A 1 88 ? -8.727 4.682 -10.033 1.00 89.12 88 THR A C 1
ATOM 696 O O . THR A 1 88 ? -9.280 3.641 -9.696 1.00 89.12 88 THR A O 1
ATOM 699 N N . ASP A 1 89 ? -7.405 4.788 -10.060 1.00 88.75 89 ASP A N 1
ATOM 700 C CA . ASP A 1 89 ? -6.456 3.731 -9.712 1.00 88.75 89 ASP A CA 1
ATOM 701 C C . ASP A 1 89 ? -5.991 3.786 -8.242 1.00 88.75 89 ASP A C 1
ATOM 703 O O . ASP A 1 89 ? -5.008 3.147 -7.875 1.00 88.75 89 ASP A O 1
ATOM 707 N N . HIS A 1 90 ? -6.637 4.584 -7.390 1.00 90.75 90 HIS A N 1
ATOM 708 C CA . HIS A 1 90 ? -6.264 4.733 -5.988 1.00 90.75 90 HIS A CA 1
ATOM 709 C C . HIS A 1 90 ? -7.010 3.739 -5.105 1.00 90.75 90 HIS A C 1
ATOM 711 O O . HIS A 1 90 ? -8.235 3.799 -4.962 1.00 90.75 90 HIS A O 1
ATOM 717 N N . TYR A 1 91 ? -6.233 2.875 -4.466 1.00 92.56 91 TYR A N 1
ATOM 718 C CA . TYR A 1 91 ? -6.661 2.017 -3.381 1.00 92.56 91 TYR A CA 1
ATOM 719 C C . TYR A 1 91 ? -5.994 2.464 -2.082 1.00 92.56 91 TYR A C 1
ATOM 721 O O . TYR A 1 91 ? -4.916 3.061 -2.097 1.00 92.56 91 TYR A O 1
ATOM 729 N N . SER A 1 92 ? -6.598 2.141 -0.948 1.00 92.12 92 SER A N 1
ATOM 730 C CA . SER A 1 92 ? -5.961 2.314 0.352 1.00 92.12 92 SER A CA 1
ATOM 731 C C . SER A 1 92 ? -6.156 1.080 1.222 1.00 92.12 92 SER A C 1
ATOM 733 O O . SER A 1 92 ? -7.255 0.533 1.315 1.00 92.12 92 SER A O 1
ATOM 735 N N . LEU A 1 93 ? -5.066 0.624 1.842 1.00 93.38 93 LEU A N 1
ATOM 736 C CA . LEU A 1 93 ? -5.094 -0.433 2.846 1.00 93.38 93 LEU A CA 1
ATOM 737 C C . LEU A 1 93 ? -5.391 0.205 4.205 1.00 93.38 93 LEU A C 1
ATOM 739 O O . LEU A 1 93 ? -4.570 0.950 4.743 1.00 93.38 93 LEU A O 1
ATOM 743 N N . GLN A 1 94 ? -6.593 -0.045 4.708 1.00 94.38 94 GLN A N 1
ATOM 744 C CA . GLN A 1 94 ? -7.202 0.614 5.859 1.00 94.38 94 GLN A CA 1
ATOM 745 C C . GLN A 1 94 ? -7.473 -0.393 6.987 1.00 94.38 94 GLN A C 1
ATOM 747 O O . GLN A 1 94 ? -7.520 -1.597 6.728 1.00 94.38 94 GLN A O 1
ATOM 752 N N . PRO A 1 95 ? -7.696 0.065 8.231 1.00 95.12 95 PRO A N 1
ATOM 753 C CA . PRO A 1 95 ? -8.172 -0.817 9.288 1.00 95.12 95 PRO A CA 1
ATOM 754 C C . PRO A 1 95 ? -9.604 -1.300 9.011 1.00 95.12 95 PRO A C 1
ATOM 756 O O . PRO A 1 95 ? -10.470 -0.508 8.629 1.00 95.12 95 PRO A O 1
ATOM 759 N N . ALA A 1 96 ? -9.859 -2.584 9.262 1.00 95.81 96 ALA A N 1
ATOM 760 C CA . ALA A 1 96 ? -11.198 -3.180 9.282 1.00 95.81 96 ALA A CA 1
ATOM 761 C C . ALA A 1 96 ? -11.799 -3.243 10.700 1.00 95.81 96 ALA A C 1
ATOM 763 O O . ALA A 1 96 ? -12.920 -3.696 10.885 1.00 95.81 96 ALA A O 1
ATOM 764 N N . GLU A 1 97 ? -11.085 -2.750 11.710 1.00 95.38 97 GLU A N 1
ATOM 765 C CA . GLU A 1 97 ? -11.582 -2.564 13.075 1.00 95.38 97 GLU A CA 1
ATOM 766 C C . GLU A 1 97 ? -10.899 -1.360 13.737 1.00 95.38 97 GLU A C 1
ATOM 768 O O . GLU A 1 97 ? -9.867 -0.877 13.273 1.00 95.38 97 GLU A O 1
ATOM 773 N N . GLN A 1 98 ? -11.464 -0.835 14.823 1.00 94.44 98 GLN A N 1
ATOM 774 C CA . GLN A 1 98 ? -10.831 0.271 15.541 1.00 94.44 98 GLN A CA 1
ATOM 775 C C . GLN A 1 98 ? -9.527 -0.193 16.206 1.00 94.44 98 GLN A C 1
ATOM 777 O O . GLN A 1 98 ? -9.532 -1.128 17.002 1.00 94.44 98 GLN A O 1
ATOM 782 N N . MET A 1 99 ? -8.421 0.510 15.956 1.00 93.81 99 MET A N 1
ATOM 783 C CA . MET A 1 99 ? -7.108 0.166 16.517 1.00 93.81 99 MET A CA 1
ATOM 784 C C . MET A 1 99 ? -6.225 1.401 16.723 1.00 93.81 99 MET A C 1
ATOM 786 O O . MET A 1 99 ? -6.553 2.495 16.272 1.00 93.81 99 MET A O 1
ATOM 790 N N . THR A 1 100 ? -5.100 1.258 17.427 1.00 91.94 100 THR A N 1
ATOM 791 C CA . THR A 1 100 ? -4.102 2.336 17.530 1.00 91.94 100 THR A CA 1
ATOM 792 C C . THR A 1 100 ? -3.369 2.520 16.200 1.00 91.94 100 THR A C 1
ATOM 794 O O . THR A 1 100 ? -3.264 1.586 15.401 1.00 91.94 100 THR A O 1
ATOM 797 N N . ILE A 1 101 ? -2.806 3.710 15.972 1.00 88.94 101 ILE A N 1
ATOM 798 C CA . ILE A 1 101 ? -1.968 3.954 14.787 1.00 88.94 101 ILE A CA 1
ATOM 799 C C . ILE A 1 101 ? -0.748 3.018 14.733 1.00 88.94 101 ILE A C 1
ATOM 801 O O . ILE A 1 101 ? -0.385 2.544 13.660 1.00 88.94 101 ILE A O 1
ATOM 805 N N . ASP A 1 102 ? -0.165 2.684 15.887 1.00 89.06 102 ASP A N 1
ATOM 806 C CA . ASP A 1 102 ? 0.974 1.764 15.979 1.00 89.06 102 ASP A CA 1
ATOM 807 C C . ASP A 1 102 ? 0.583 0.331 15.608 1.00 89.06 102 ASP A C 1
ATOM 809 O O . ASP A 1 102 ? 1.325 -0.346 14.892 1.00 89.06 102 ASP A O 1
ATOM 813 N N . ASN A 1 103 ? -0.605 -0.120 16.025 1.00 92.62 103 ASN A N 1
ATOM 814 C CA . ASN A 1 103 ? -1.125 -1.426 15.628 1.00 92.62 103 ASN A CA 1
ATOM 815 C C . ASN A 1 103 ? -1.383 -1.474 14.122 1.00 92.62 103 ASN A C 1
ATOM 817 O O . ASN A 1 103 ? -0.980 -2.438 13.475 1.00 92.62 103 ASN A O 1
ATOM 821 N N . LEU A 1 104 ? -1.986 -0.428 13.551 1.00 92.19 104 LEU A N 1
ATOM 822 C CA . LEU A 1 104 ? -2.223 -0.346 12.110 1.00 92.19 104 LEU A CA 1
ATOM 823 C C . LEU A 1 104 ? -0.907 -0.376 11.319 1.00 92.19 104 LEU A C 1
ATOM 825 O O . LEU A 1 104 ? -0.765 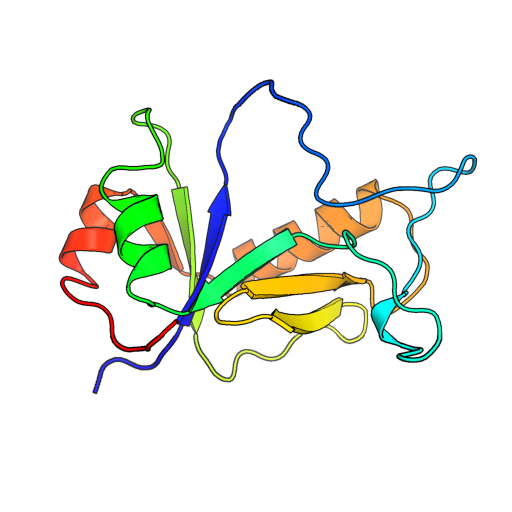-1.160 10.382 1.00 92.19 104 LEU A O 1
ATOM 829 N N . ASN A 1 105 ? 0.084 0.415 11.737 1.00 90.88 105 ASN A N 1
ATOM 830 C CA . ASN A 1 105 ? 1.415 0.421 11.128 1.00 90.88 105 ASN A CA 1
ATOM 831 C C . ASN A 1 105 ? 2.087 -0.955 11.211 1.00 90.88 105 ASN A C 1
ATOM 833 O O . ASN A 1 105 ? 2.673 -1.415 10.229 1.00 90.88 105 ASN A O 1
ATOM 837 N N . THR A 1 106 ? 1.988 -1.618 12.365 1.00 91.44 106 THR A N 1
ATOM 838 C CA . THR A 1 106 ? 2.548 -2.958 12.581 1.00 91.44 106 THR A CA 1
ATOM 839 C C . THR A 1 106 ? 1.896 -3.969 11.641 1.00 91.44 106 THR A C 1
ATOM 841 O O . THR A 1 106 ? 2.605 -4.634 10.889 1.00 91.44 106 THR A O 1
ATOM 844 N N . LYS A 1 107 ? 0.561 -4.006 11.584 1.00 94.31 107 LYS A N 1
ATOM 845 C CA . LYS A 1 107 ? -0.201 -4.935 10.734 1.00 94.31 107 LYS A CA 1
ATOM 846 C C . LYS A 1 107 ? 0.072 -4.733 9.245 1.00 94.31 107 LYS A C 1
ATOM 848 O O . LYS A 1 107 ? 0.342 -5.700 8.538 1.00 94.31 107 LYS A O 1
ATOM 853 N N . ILE A 1 108 ? 0.081 -3.486 8.761 1.00 92.69 108 ILE A N 1
ATOM 854 C CA . ILE A 1 108 ? 0.426 -3.183 7.360 1.00 92.69 108 ILE A CA 1
ATOM 855 C C . ILE A 1 108 ? 1.868 -3.613 7.058 1.00 92.69 108 ILE A C 1
ATOM 857 O O . ILE A 1 108 ? 2.135 -4.208 6.013 1.00 92.69 108 ILE A O 1
ATOM 861 N N . THR A 1 109 ? 2.802 -3.352 7.976 1.00 91.38 109 THR A N 1
ATOM 862 C CA . THR A 1 109 ? 4.209 -3.742 7.810 1.00 91.38 109 THR A CA 1
ATOM 863 C C . THR A 1 109 ? 4.365 -5.259 7.736 1.00 91.38 109 THR A C 1
ATOM 865 O O . THR A 1 109 ? 5.083 -5.758 6.871 1.00 91.38 109 THR A O 1
ATOM 868 N N . GLU A 1 110 ? 3.702 -6.003 8.619 1.00 94.31 110 GLU A N 1
ATOM 869 C CA . GLU A 1 110 ? 3.715 -7.468 8.628 1.00 94.31 110 GLU A CA 1
ATOM 870 C C . GLU A 1 110 ? 3.088 -8.043 7.358 1.00 94.31 110 GLU A C 1
ATOM 872 O O . GLU A 1 110 ? 3.692 -8.905 6.715 1.00 94.31 110 GLU A O 1
ATOM 877 N N . PHE A 1 111 ? 1.941 -7.505 6.936 1.00 95.06 111 PHE A N 1
ATOM 878 C CA . PHE A 1 111 ? 1.280 -7.891 5.694 1.00 95.06 111 PHE A CA 1
ATOM 879 C C . PHE A 1 111 ? 2.202 -7.723 4.479 1.00 95.06 111 PHE A C 1
ATOM 881 O O . PHE A 1 111 ? 2.377 -8.666 3.703 1.00 95.06 111 PHE A O 1
ATOM 888 N N . LEU A 1 112 ? 2.831 -6.552 4.331 1.00 93.06 112 LEU A N 1
ATOM 889 C CA . LEU A 1 112 ? 3.738 -6.276 3.216 1.00 93.06 112 LEU A CA 1
ATOM 890 C C . LEU A 1 112 ? 4.999 -7.141 3.278 1.00 93.06 112 LEU A C 1
ATOM 892 O O . LEU A 1 112 ? 5.429 -7.654 2.250 1.00 93.06 112 LEU A O 1
ATOM 896 N N . ARG A 1 113 ? 5.584 -7.353 4.462 1.00 92.25 113 ARG A N 1
ATOM 897 C CA . ARG A 1 113 ? 6.763 -8.224 4.619 1.00 92.25 113 ARG A CA 1
ATOM 898 C C . ARG A 1 113 ? 6.481 -9.670 4.224 1.00 92.25 113 ARG A C 1
ATOM 900 O O . ARG A 1 113 ? 7.365 -10.316 3.671 1.00 92.25 113 ARG A O 1
ATOM 907 N N . ALA A 1 114 ? 5.289 -10.171 4.535 1.00 95.06 114 ALA A N 1
ATOM 908 C CA . ALA A 1 114 ? 4.920 -11.553 4.261 1.00 95.06 114 ALA A CA 1
ATOM 909 C C . ALA A 1 114 ? 4.485 -11.783 2.806 1.00 95.06 114 ALA A C 1
ATOM 911 O O . ALA A 1 114 ? 4.714 -12.868 2.278 1.00 95.06 114 ALA A O 1
ATOM 912 N N . ASN A 1 115 ? 3.865 -10.786 2.162 1.00 95.44 115 ASN A N 1
ATOM 913 C CA . ASN A 1 115 ? 3.152 -10.999 0.897 1.00 95.44 115 ASN A CA 1
ATOM 914 C C . ASN A 1 115 ? 3.641 -10.150 -0.284 1.00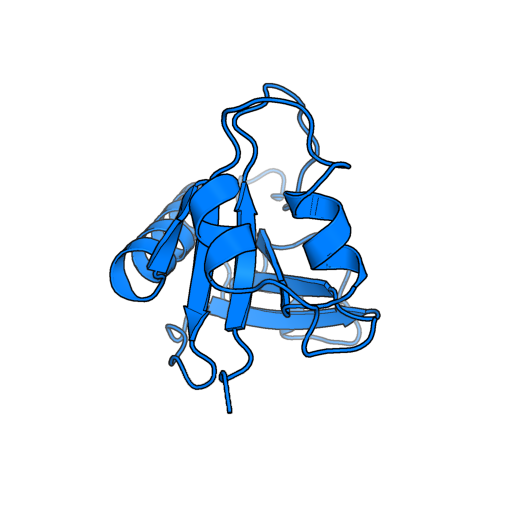 95.44 115 ASN A C 1
ATOM 916 O O . ASN A 1 115 ? 3.239 -10.418 -1.416 1.00 95.44 115 ASN A O 1
ATOM 920 N N . ALA A 1 116 ? 4.468 -9.125 -0.062 1.00 94.38 116 ALA A N 1
ATOM 921 C CA . ALA A 1 116 ? 4.948 -8.270 -1.142 1.00 94.38 116 ALA A CA 1
ATOM 922 C C . ALA A 1 116 ? 6.334 -8.688 -1.642 1.00 94.38 116 ALA A C 1
ATOM 924 O O . ALA A 1 116 ? 7.239 -8.995 -0.867 1.00 94.38 116 ALA A O 1
ATOM 925 N N . GLU A 1 117 ? 6.538 -8.580 -2.952 1.00 95.12 117 GLU A N 1
ATOM 926 C CA . GLU A 1 117 ? 7.878 -8.525 -3.521 1.00 95.12 117 GLU A CA 1
ATOM 927 C C . GLU A 1 117 ? 8.414 -7.089 -3.439 1.00 95.12 117 GLU A C 1
ATOM 929 O O . GLU A 1 117 ? 7.724 -6.126 -3.788 1.00 95.12 117 GLU A O 1
ATOM 934 N N . VAL A 1 118 ? 9.654 -6.941 -2.966 1.00 93.38 118 VAL A N 1
ATOM 935 C CA . VAL A 1 118 ? 10.292 -5.638 -2.747 1.00 93.38 118 VAL A CA 1
ATOM 936 C C . VAL A 1 118 ? 11.255 -5.316 -3.885 1.00 93.38 118 VAL A C 1
ATOM 938 O O . VAL A 1 118 ? 12.192 -6.067 -4.169 1.00 93.38 118 VAL A O 1
ATOM 941 N N . PHE A 1 119 ? 11.066 -4.151 -4.498 1.00 93.12 119 PHE A N 1
ATOM 942 C CA . PHE A 1 119 ? 11.885 -3.662 -5.600 1.00 93.12 119 PHE A CA 1
ATOM 943 C C . PHE A 1 119 ? 12.522 -2.307 -5.280 1.00 93.12 119 PHE A C 1
ATOM 945 O O . PHE A 1 119 ? 11.923 -1.453 -4.624 1.00 93.12 119 PHE A O 1
ATOM 952 N N . THR A 1 120 ? 13.714 -2.078 -5.836 1.00 91.88 120 THR A N 1
ATOM 953 C CA . THR A 1 120 ? 14.179 -0.710 -6.114 1.00 91.88 120 THR A CA 1
ATOM 954 C C . THR A 1 120 ? 13.433 -0.165 -7.331 1.00 91.88 120 THR A C 1
ATOM 956 O O . THR A 1 120 ? 12.881 -0.943 -8.117 1.00 91.88 120 THR A O 1
ATOM 959 N N . ARG A 1 121 ? 13.474 1.154 -7.549 1.00 92.12 121 ARG A N 1
ATOM 960 C CA . ARG A 1 121 ? 12.938 1.779 -8.770 1.00 92.12 121 ARG A CA 1
ATOM 961 C C . ARG A 1 121 ? 13.395 1.056 -10.040 1.00 92.12 121 ARG A C 1
ATOM 963 O O . ARG A 1 121 ? 12.568 0.692 -10.869 1.00 92.12 121 ARG A O 1
ATOM 970 N N . GLU A 1 122 ? 14.699 0.854 -10.204 1.00 93.56 122 GLU A N 1
ATOM 971 C CA . GLU A 1 122 ? 15.287 0.313 -11.435 1.00 93.56 122 GLU A CA 1
ATOM 972 C C . GLU A 1 122 ? 14.836 -1.128 -11.670 1.00 93.56 122 GLU A C 1
ATOM 974 O O . GLU A 1 122 ? 14.490 -1.502 -12.791 1.00 93.56 122 GLU A O 1
ATOM 979 N N . ARG A 1 123 ? 14.798 -1.939 -10.602 1.00 95.12 123 ARG A N 1
ATOM 980 C CA . ARG A 1 123 ? 14.314 -3.320 -10.688 1.00 95.12 123 ARG A CA 1
ATOM 981 C C . ARG A 1 123 ? 12.828 -3.369 -11.019 1.00 95.12 123 ARG A C 1
ATOM 983 O O . ARG A 1 123 ? 12.435 -4.217 -11.814 1.00 95.12 123 ARG A O 1
ATOM 990 N N . TRP A 1 124 ? 12.029 -2.468 -10.447 1.00 94.69 124 TRP A N 1
ATOM 991 C CA . TRP A 1 124 ? 10.598 -2.412 -10.720 1.00 94.69 124 TRP A CA 1
ATOM 992 C C . TRP A 1 124 ? 10.321 -2.016 -12.175 1.00 94.69 124 TRP A C 1
ATOM 994 O O . TRP A 1 124 ? 9.621 -2.745 -12.864 1.00 94.69 124 TRP A O 1
ATOM 1004 N N . LEU A 1 125 ? 10.950 -0.951 -12.687 1.00 94.25 125 LEU A N 1
ATOM 1005 C CA . LEU A 1 125 ? 10.791 -0.520 -14.087 1.00 94.25 125 LEU A CA 1
ATOM 1006 C C . LEU A 1 125 ? 11.275 -1.577 -15.089 1.00 94.25 125 LEU A C 1
ATOM 1008 O O . LEU A 1 125 ? 10.733 -1.694 -16.182 1.00 94.25 125 LEU A O 1
ATOM 1012 N N . LYS A 1 126 ? 12.289 -2.371 -14.726 1.00 95.75 126 LYS A N 1
ATOM 1013 C CA . LYS A 1 126 ? 12.741 -3.497 -15.553 1.00 95.75 126 LYS A CA 1
ATOM 1014 C C . LYS A 1 126 ? 11.744 -4.660 -15.547 1.00 95.75 126 LYS A C 1
ATOM 1016 O O . LYS A 1 126 ? 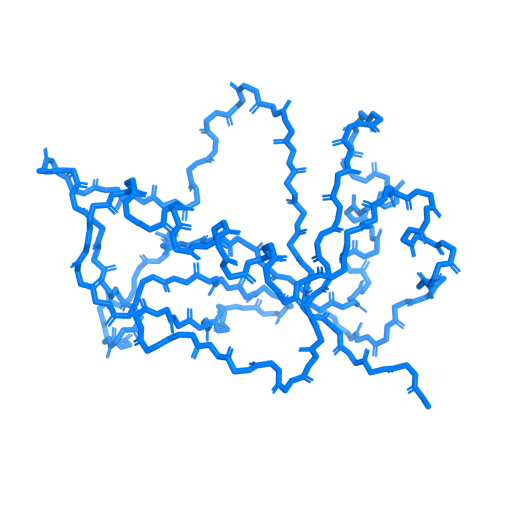11.573 -5.307 -16.575 1.00 95.75 126 LYS A O 1
ATOM 1021 N N . ALA A 1 127 ? 11.135 -4.956 -14.399 1.00 94.19 127 ALA A N 1
ATOM 1022 C CA . ALA A 1 127 ? 10.155 -6.034 -14.260 1.00 94.19 127 ALA A CA 1
ATOM 1023 C C . ALA A 1 127 ? 8.791 -5.671 -14.877 1.00 94.19 127 ALA A C 1
ATOM 1025 O O . ALA A 1 127 ? 8.126 -6.535 -15.444 1.00 94.19 127 ALA A O 1
ATOM 1026 N N . TYR A 1 128 ? 8.411 -4.394 -14.804 1.00 93.75 128 TYR A N 1
ATOM 1027 C CA . TYR A 1 128 ? 7.147 -3.841 -15.285 1.00 93.75 128 TYR A CA 1
ATOM 1028 C C . TYR A 1 128 ? 7.436 -2.665 -16.235 1.00 93.75 128 TYR A C 1
ATOM 1030 O O . TYR A 1 128 ? 7.327 -1.511 -15.821 1.00 93.75 128 TYR A O 1
ATOM 1038 N N . PRO A 1 129 ? 7.835 -2.932 -17.494 1.00 93.88 129 PRO A N 1
ATOM 1039 C CA . PRO A 1 129 ? 8.251 -1.880 -18.427 1.00 93.88 129 PRO A CA 1
ATOM 1040 C C . PRO A 1 129 ? 7.096 -0.988 -18.898 1.00 93.88 129 PRO A C 1
ATOM 1042 O O . PRO A 1 129 ? 7.325 0.147 -19.307 1.00 93.88 129 PRO A O 1
ATOM 1045 N N . GLU A 1 130 ? 5.863 -1.494 -18.845 1.00 93.62 130 GLU A N 1
ATOM 1046 C CA . GLU A 1 130 ? 4.665 -0.799 -19.306 1.00 93.62 130 GLU A CA 1
ATOM 1047 C C . GLU A 1 130 ? 3.524 -0.957 -18.293 1.00 93.62 130 GLU A C 1
ATOM 1049 O O . GLU A 1 130 ? 3.473 -1.918 -17.513 1.00 93.62 130 GLU A O 1
ATOM 1054 N N . ALA A 1 131 ? 2.598 0.003 -18.308 1.00 93.25 131 ALA A N 1
ATOM 1055 C CA . ALA A 1 131 ? 1.367 -0.083 -17.535 1.00 93.25 131 ALA A CA 1
ATOM 1056 C C . ALA A 1 131 ? 0.495 -1.232 -18.060 1.00 93.25 131 ALA A C 1
ATOM 1058 O O . ALA A 1 131 ? 0.337 -1.402 -19.267 1.00 93.25 131 ALA A O 1
ATOM 1059 N N . THR A 1 132 ? -0.100 -1.993 -17.147 1.00 91.31 132 THR A N 1
ATOM 1060 C CA . THR A 1 132 ? -1.064 -3.055 -17.474 1.00 91.31 132 THR A CA 1
ATOM 1061 C C . THR A 1 132 ? -2.504 -2.636 -17.203 1.00 91.31 132 THR A C 1
ATOM 1063 O O . THR A 1 132 ? -3.422 -3.334 -17.622 1.00 91.31 132 THR A O 1
ATOM 1066 N N . GLU A 1 133 ? -2.707 -1.513 -16.511 1.00 85.62 133 GLU A N 1
ATOM 1067 C CA . GLU A 1 133 ? -4.026 -0.978 -16.176 1.00 85.62 133 GLU A CA 1
ATOM 1068 C C . GLU A 1 133 ? -4.175 0.495 -16.575 1.00 85.62 133 G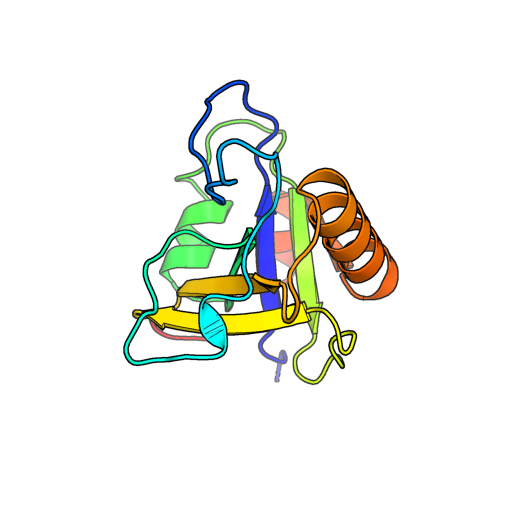LU A C 1
ATOM 1070 O O . GLU A 1 133 ? -3.202 1.254 -16.665 1.00 85.62 133 GLU A O 1
ATOM 1075 N N . SER A 1 134 ? -5.419 0.906 -16.815 1.00 77.00 134 SER A N 1
ATOM 1076 C CA . SER A 1 134 ? -5.787 2.312 -16.977 1.00 77.00 134 SER A CA 1
ATOM 1077 C C . SER A 1 134 ? -5.907 3.018 -15.622 1.00 77.00 134 SER A C 1
ATOM 1079 O O . SER A 1 134 ? -5.952 2.378 -14.573 1.00 77.00 134 SER A O 1
ATOM 1081 N N . SER A 1 135 ? -5.937 4.351 -15.656 1.00 63.12 135 SER A N 1
ATOM 1082 C CA . SER A 1 135 ? -6.266 5.194 -14.497 1.00 63.12 135 SER A CA 1
ATOM 1083 C C . SER A 1 135 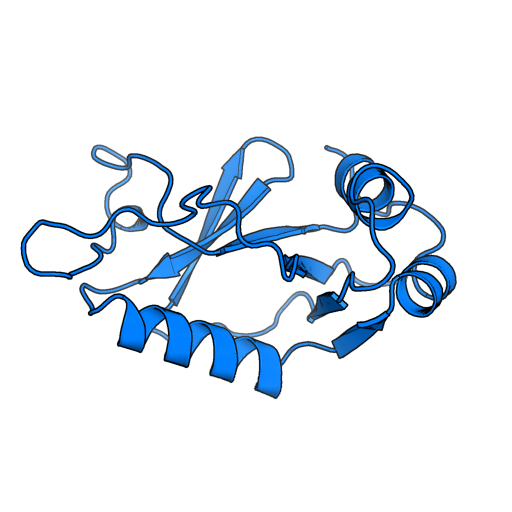? -7.767 5.289 -14.257 1.00 63.12 135 SER A C 1
ATOM 1085 O O . SER A 1 135 ? -8.519 5.226 -15.254 1.00 63.12 135 SER A O 1
#

pLDDT: mean 85.1, std 15.13, range [33.91, 96.56]

Sequence (135 aa):
MPRPNLIAVFRNTYRQTYDIVAKQNGLVEAKALDPQTYVAPNGASMRPNSVYQQSLVSWRFRGSDVIVYSVPQGTSLPDDLVLVHERTDHYSLQPAEQMTIDNLNTKITEFLRANAEVFTRERWLKAYPEATESS

Secondary structure (DSSP, 8-state):
-PPPEEEEEE--------SB---TTSEE--GGG-TTT--S-BSEEEB-SBHHHHHIIIIIS-SS--EEEEEETTPPPPTTEEEEEEETTEEEEEESS-EEHHHHHHHHHHHHHHHPEEEEHHHHHHH--S--B--